Protein AF-A0A9P5K290-F1 (afdb_monomer)

pLDDT: mean 71.11, std 18.94, range [33.25, 93.31]

InterPro domains:
  IPR001163 Sm domain, eukaryotic/archaea-type [PF01423] (54-102)
  IPR001163 Sm domain, eukaryotic/archaea-type [SM00651] (42-103)
  IPR010920 LSM domain superfamily [SSF50182] (54-108)
  IPR034103 Sm-like protein Lsm8 [cd01727] (1-121)
  IPR044642 U6 snRNA-associated Sm-like protein Lsm1/8 [PTHR15588] (2-125)

Structure (mmCIF, N/CA/C/O backbone):
data_AF-A0A9P5K290-F1
#
_entry.id   AF-A0A9P5K290-F1
#
loop_
_atom_site.group_PDB
_atom_site.id
_atom_site.type_symbol
_atom_site.label_atom_id
_atom_site.label_alt_id
_atom_site.label_comp_id
_atom_site.label_asym_id
_atom_site.label_entity_id
_atom_site.label_seq_id
_atom_site.pdbx_PDB_ins_code
_atom_site.Cartn_x
_atom_site.Cartn_y
_atom_site.Cartn_z
_atom_site.occupancy
_atom_site.B_iso_or_equiv
_atom_site.auth_seq_id
_atom_site.auth_comp_id
_atom_site.auth_asym_id
_atom_site.auth_atom_id
_atom_site.pdbx_PDB_model_num
ATOM 1 N N . MET A 1 1 ? 21.007 4.257 -6.430 1.00 46.22 1 MET A N 1
ATOM 2 C CA . MET A 1 1 ? 19.641 4.568 -6.911 1.00 46.22 1 MET A CA 1
ATOM 3 C C . MET A 1 1 ? 19.060 3.373 -7.676 1.00 46.22 1 MET A C 1
ATOM 5 O O . MET A 1 1 ? 18.669 3.501 -8.825 1.00 46.22 1 MET A O 1
ATOM 9 N N . SER A 1 2 ? 19.034 2.195 -7.045 1.00 55.16 2 SER A N 1
ATOM 10 C CA . SER A 1 2 ? 18.649 0.907 -7.657 1.00 55.16 2 SER A CA 1
ATOM 11 C C . SER A 1 2 ? 17.680 0.100 -6.780 1.00 55.16 2 SER A C 1
ATOM 13 O O . SER A 1 2 ? 17.432 -1.068 -7.053 1.00 55.16 2 SER A O 1
ATOM 15 N N . SER A 1 3 ? 17.152 0.695 -5.705 1.00 72.50 3 SER A N 1
ATOM 16 C CA . SER A 1 3 ? 16.393 -0.031 -4.682 1.00 72.50 3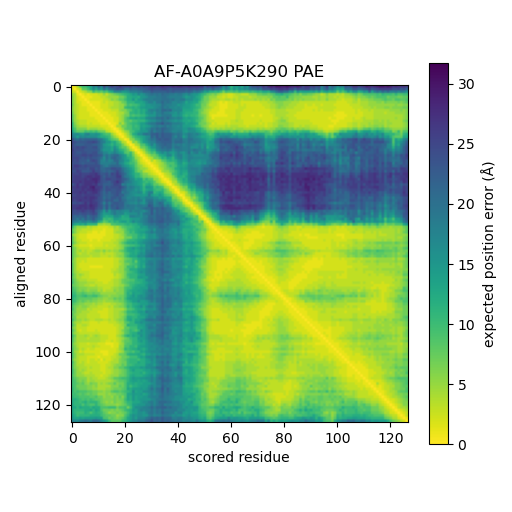 SER A CA 1
ATOM 17 C C . SER A 1 3 ? 14.969 -0.385 -5.108 1.00 72.50 3 SER A C 1
ATOM 19 O O . SER A 1 3 ? 14.489 -1.434 -4.701 1.00 72.50 3 SER A O 1
ATOM 21 N N . LEU A 1 4 ? 14.306 0.429 -5.942 1.00 7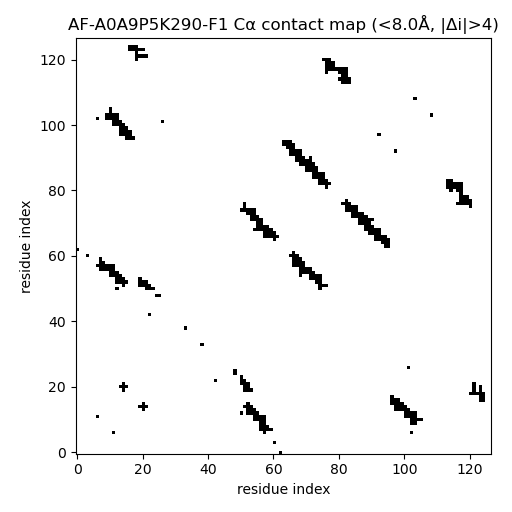7.38 4 LEU A N 1
ATOM 22 C CA . LEU A 1 4 ? 12.917 0.182 -6.363 1.00 77.38 4 LEU A CA 1
ATOM 23 C C . LEU A 1 4 ? 12.778 -0.766 -7.561 1.00 77.38 4 LEU A C 1
ATOM 25 O O . LEU A 1 4 ? 11.721 -1.360 -7.738 1.00 77.38 4 LEU A O 1
ATOM 29 N N . GLN A 1 5 ? 13.844 -0.981 -8.339 1.00 83.94 5 GLN A N 1
ATOM 30 C CA . GLN A 1 5 ? 13.814 -1.882 -9.497 1.00 83.94 5 GLN A CA 1
ATOM 31 C C . GLN A 1 5 ? 13.384 -3.308 -9.125 1.00 83.94 5 GLN A C 1
ATOM 33 O O . GLN A 1 5 ? 12.704 -3.963 -9.908 1.00 83.94 5 GLN A O 1
ATOM 38 N N . GLY A 1 6 ? 13.756 -3.780 -7.930 1.00 83.81 6 GLY A N 1
ATOM 39 C CA . GLY A 1 6 ? 13.378 -5.107 -7.439 1.00 83.81 6 GLY A CA 1
ATOM 40 C C . GLY A 1 6 ? 11.896 -5.255 -7.083 1.00 83.81 6 GLY A C 1
ATOM 41 O O . GLY A 1 6 ? 11.441 -6.380 -6.916 1.00 83.81 6 GLY A O 1
ATOM 42 N N . TYR A 1 7 ? 11.161 -4.145 -6.988 1.00 86.00 7 TYR A N 1
ATOM 43 C CA . TYR A 1 7 ? 9.740 -4.113 -6.645 1.00 86.00 7 TYR A CA 1
ATOM 44 C C . TYR A 1 7 ? 8.836 -3.924 -7.868 1.00 86.00 7 TYR A C 1
ATOM 46 O O . TYR A 1 7 ? 7.620 -3.969 -7.721 1.00 86.00 7 TYR A O 1
ATOM 54 N N . ILE A 1 8 ? 9.402 -3.707 -9.063 1.00 89.69 8 ILE A N 1
ATOM 55 C CA . ILE A 1 8 ? 8.623 -3.637 -10.307 1.00 89.69 8 ILE A CA 1
ATOM 56 C C . ILE A 1 8 ? 7.835 -4.938 -10.489 1.00 89.69 8 ILE A C 1
ATOM 58 O O . ILE A 1 8 ? 8.349 -6.020 -10.205 1.00 89.69 8 ILE A O 1
ATOM 62 N N . ASP A 1 9 ? 6.584 -4.806 -10.928 1.00 91.31 9 ASP A N 1
ATOM 63 C CA . ASP A 1 9 ? 5.602 -5.885 -11.082 1.00 91.31 9 ASP A CA 1
ATOM 64 C C . ASP A 1 9 ? 5.224 -6.605 -9.773 1.00 91.31 9 ASP A C 1
ATOM 66 O O . ASP A 1 9 ? 4.492 -7.594 -9.798 1.00 91.31 9 ASP A O 1
ATOM 70 N N . ARG A 1 10 ? 5.663 -6.099 -8.610 1.00 88.25 10 ARG A N 1
ATOM 71 C CA . ARG A 1 10 ? 5.247 -6.600 -7.294 1.00 88.25 10 ARG A CA 1
ATOM 72 C C . ARG A 1 10 ? 4.145 -5.741 -6.702 1.00 88.25 10 ARG A C 1
ATOM 74 O O . ARG A 1 10 ? 4.082 -4.530 -6.934 1.00 88.25 10 ARG A O 1
ATOM 81 N N . ARG A 1 11 ? 3.294 -6.366 -5.885 1.00 88.00 11 ARG A N 1
ATOM 82 C CA . ARG A 1 11 ? 2.298 -5.646 -5.098 1.00 88.00 11 ARG A CA 1
ATOM 83 C C . ARG A 1 11 ? 2.977 -4.942 -3.927 1.00 88.00 11 ARG A C 1
ATOM 85 O O . ARG A 1 11 ? 3.659 -5.561 -3.113 1.00 88.00 11 ARG A O 1
ATOM 92 N N . VAL A 1 12 ? 2.782 -3.632 -3.855 1.00 88.19 12 VAL A N 1
ATOM 93 C CA . VAL A 1 12 ? 3.371 -2.760 -2.843 1.00 88.19 12 VAL A CA 1
ATOM 94 C C . VAL A 1 12 ? 2.292 -1.975 -2.106 1.00 88.19 12 VAL A C 1
ATOM 96 O O . VAL A 1 12 ? 1.239 -1.658 -2.660 1.00 88.19 12 VAL A O 1
ATOM 99 N N . LEU A 1 13 ? 2.581 -1.652 -0.851 1.00 86.00 13 LEU A N 1
ATOM 100 C CA . LEU A 1 13 ? 1.872 -0.682 -0.032 1.00 86.00 13 LEU A CA 1
ATOM 101 C C . LEU A 1 13 ? 2.660 0.624 -0.016 1.00 86.00 13 LEU A C 1
ATOM 103 O O . LEU A 1 13 ? 3.869 0.621 0.233 1.00 86.00 13 LEU A O 1
ATOM 107 N N . LEU A 1 14 ? 1.959 1.732 -0.222 1.00 80.94 14 LEU A N 1
ATOM 108 C CA . LEU A 1 14 ? 2.485 3.081 -0.099 1.00 80.94 14 LEU A CA 1
ATOM 109 C C . LEU A 1 14 ? 1.870 3.777 1.107 1.00 80.94 14 LEU A C 1
ATOM 111 O O . LEU A 1 14 ? 0.660 3.732 1.328 1.00 80.94 14 LEU A O 1
ATOM 115 N N . VAL A 1 15 ? 2.732 4.484 1.826 1.00 78.44 15 VAL A N 1
ATOM 116 C CA . VAL A 1 15 ? 2.406 5.278 3.009 1.00 78.44 15 VAL A CA 1
ATOM 117 C C . VAL A 1 15 ? 2.691 6.744 2.664 1.00 78.44 15 VAL A C 1
ATOM 119 O O . VAL A 1 15 ? 3.845 7.083 2.390 1.00 78.44 15 VAL A O 1
ATOM 122 N N . LEU A 1 16 ? 1.656 7.598 2.624 1.00 77.62 16 LEU A N 1
ATOM 123 C CA . LEU A 1 16 ? 1.747 9.009 2.204 1.00 77.62 16 LEU A CA 1
ATOM 124 C C . LEU A 1 16 ? 1.685 10.050 3.345 1.00 77.62 16 LEU A C 1
ATOM 126 O O . LEU A 1 16 ? 1.047 9.843 4.370 1.00 77.62 16 LEU A O 1
ATOM 130 N N . GLN A 1 17 ? 2.310 11.217 3.157 1.00 72.44 17 GLN A N 1
ATOM 131 C CA . GLN A 1 17 ? 2.405 12.292 4.165 1.00 72.44 17 GLN A CA 1
ATOM 132 C C . GLN A 1 17 ? 1.077 12.935 4.594 1.00 72.44 17 GLN A C 1
ATOM 134 O O . GLN A 1 17 ? 0.965 13.415 5.723 1.00 72.44 17 GLN A O 1
ATOM 139 N N . ASP A 1 18 ? 0.069 12.947 3.727 1.00 66.62 18 ASP A N 1
ATOM 140 C CA . ASP A 1 18 ? -1.201 13.665 3.913 1.00 66.62 18 ASP A CA 1
ATOM 141 C C . ASP A 1 18 ? -2.204 12.974 4.855 1.00 66.62 18 ASP A C 1
ATOM 143 O O . ASP A 1 18 ? -3.346 13.415 4.971 1.00 66.62 18 ASP A O 1
ATOM 147 N N . GLY A 1 19 ? -1.781 11.929 5.570 1.00 54.72 19 GLY A N 1
ATOM 148 C CA . GLY A 1 19 ? -2.632 11.155 6.479 1.00 54.72 19 GLY A CA 1
ATOM 149 C C . GLY A 1 19 ? -3.176 9.868 5.857 1.00 54.72 19 GLY A C 1
ATOM 150 O O . GLY A 1 19 ? -3.828 9.090 6.546 1.00 54.72 19 GLY A O 1
ATOM 151 N N . ARG A 1 20 ? -2.852 9.574 4.590 1.00 58.97 20 ARG A N 1
ATOM 152 C CA . ARG A 1 20 ? -3.141 8.280 3.939 1.00 58.97 20 ARG A CA 1
ATOM 153 C C . ARG A 1 20 ? -2.089 7.205 4.279 1.00 58.97 20 ARG A C 1
ATOM 155 O O . ARG A 1 20 ? -1.584 6.513 3.397 1.00 58.97 20 ARG A O 1
ATOM 162 N N . ALA A 1 21 ? -1.699 7.093 5.550 1.00 41.34 21 ALA A N 1
ATOM 163 C CA . ALA A 1 21 ? -0.501 6.359 5.977 1.00 41.34 21 ALA A CA 1
ATOM 164 C C . ALA A 1 21 ? -0.560 5.832 7.412 1.00 41.34 21 ALA A C 1
ATOM 166 O O . ALA A 1 21 ? -0.595 6.680 8.284 1.00 41.34 21 ALA A O 1
ATOM 167 N N . ILE A 1 22 ? -0.395 4.527 7.712 1.00 38.28 22 ILE A N 1
ATOM 168 C CA . ILE A 1 22 ? 0.038 4.081 9.068 1.00 38.28 22 ILE A CA 1
ATOM 169 C C . ILE A 1 22 ? 1.091 2.963 9.089 1.00 38.28 22 ILE A C 1
ATOM 171 O O . ILE A 1 22 ? 1.165 2.129 8.194 1.00 38.28 22 ILE A O 1
ATOM 175 N N . VAL A 1 23 ? 1.858 2.998 10.196 1.00 37.34 23 VAL A N 1
ATOM 176 C CA . VAL A 1 23 ? 2.651 1.962 10.898 1.00 37.34 23 VAL A CA 1
ATOM 177 C C . VAL A 1 23 ? 3.080 0.754 10.072 1.00 37.34 23 VAL A C 1
ATOM 179 O O . VAL A 1 23 ? 2.339 -0.190 9.816 1.00 37.34 23 VAL A O 1
ATOM 182 N N . VAL A 1 24 ? 4.384 0.706 9.837 1.00 34.22 24 VAL A N 1
ATOM 183 C CA . VAL A 1 24 ? 5.087 -0.514 9.470 1.00 34.22 24 VAL A CA 1
ATOM 184 C C . VAL A 1 24 ? 5.309 -1.369 10.712 1.00 34.22 24 VAL A C 1
ATOM 186 O O . VAL A 1 24 ? 6.177 -1.074 11.529 1.00 34.22 24 VAL A O 1
ATOM 189 N N . ALA A 1 25 ? 4.567 -2.465 10.820 1.00 35.75 25 ALA A N 1
ATOM 190 C CA . ALA A 1 25 ? 4.862 -3.544 11.759 1.00 35.75 25 ALA A CA 1
ATOM 191 C C . ALA A 1 25 ? 4.931 -4.894 11.031 1.00 35.75 25 ALA A C 1
ATOM 193 O O . ALA A 1 25 ? 4.274 -5.841 11.426 1.00 35.75 25 ALA A O 1
ATOM 194 N N . TYR A 1 26 ? 5.708 -4.966 9.945 1.00 35.78 26 TYR A N 1
ATOM 195 C CA . TY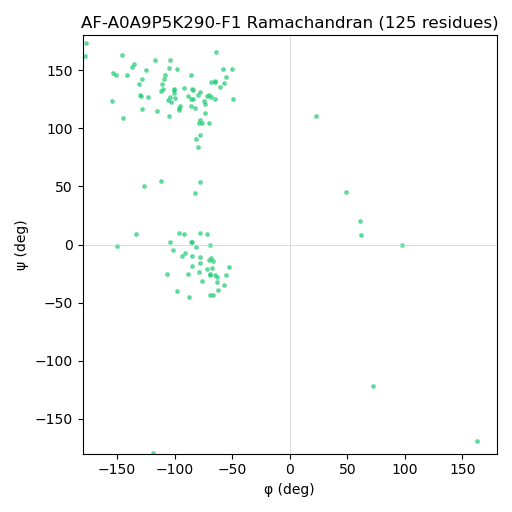R A 1 26 ? 6.195 -6.237 9.374 1.00 35.78 26 TYR A CA 1
ATOM 196 C C . TYR A 1 26 ? 7.564 -6.131 8.669 1.00 35.78 26 TYR A C 1
ATOM 198 O O . TYR A 1 26 ? 8.093 -7.149 8.237 1.00 35.78 26 TYR A O 1
ATOM 206 N N . LEU A 1 27 ? 8.198 -4.947 8.597 1.00 41.31 27 LEU A N 1
ATOM 207 C CA . LEU A 1 27 ? 9.595 -4.828 8.126 1.00 41.31 27 LEU A CA 1
ATOM 208 C C . LEU A 1 27 ? 10.636 -5.074 9.226 1.00 41.31 27 LEU A C 1
ATOM 210 O O . LEU A 1 27 ? 11.834 -4.977 8.967 1.00 41.31 27 LEU A O 1
ATOM 214 N N . PHE A 1 28 ? 10.206 -5.406 10.441 1.00 40.62 28 PHE A N 1
ATOM 215 C CA . PHE A 1 28 ? 11.118 -5.883 11.467 1.00 40.62 28 PHE A CA 1
ATOM 216 C C . PHE A 1 28 ? 11.108 -7.412 11.449 1.00 40.62 28 PHE A C 1
ATOM 218 O O . PHE A 1 28 ? 10.044 -8.006 11.643 1.00 40.62 28 PHE A O 1
ATOM 225 N N . PRO A 1 29 ? 12.259 -8.063 11.195 1.00 45.34 29 PRO A N 1
ATOM 226 C CA . PRO A 1 29 ? 12.398 -9.491 11.423 1.00 45.34 29 PRO A CA 1
ATOM 227 C C . PRO A 1 29 ? 11.915 -9.830 12.840 1.00 45.34 29 PRO A C 1
ATOM 229 O O . PRO A 1 29 ? 12.063 -8.992 13.735 1.00 45.34 29 PRO A O 1
ATOM 232 N N . PRO A 1 30 ? 11.407 -11.048 13.086 1.00 50.31 30 PRO A N 1
ATOM 233 C CA . PRO A 1 30 ? 11.082 -11.496 14.442 1.00 50.31 30 PRO A CA 1
ATOM 234 C C . PRO A 1 30 ? 12.261 -11.344 15.428 1.00 50.31 30 PRO A C 1
ATOM 236 O O . PRO A 1 30 ? 12.042 -11.261 16.632 1.00 50.31 30 PRO A O 1
ATOM 239 N N . ASP A 1 31 ? 13.490 -11.225 14.914 1.00 56.12 31 ASP A N 1
ATOM 240 C CA . ASP A 1 31 ? 14.733 -11.055 15.670 1.00 56.12 31 ASP A CA 1
ATOM 241 C C . ASP A 1 31 ? 15.144 -9.582 15.912 1.00 56.12 31 ASP A C 1
ATOM 243 O O . ASP A 1 31 ? 16.270 -9.315 16.341 1.00 56.12 31 ASP A O 1
ATOM 247 N N . PHE A 1 32 ? 14.294 -8.595 15.597 1.00 50.25 32 PHE A N 1
ATOM 248 C CA . PHE A 1 32 ? 14.666 -7.183 15.725 1.00 50.25 32 PHE A CA 1
ATOM 249 C C . PHE A 1 32 ? 14.832 -6.756 17.200 1.00 50.25 32 PHE A C 1
ATOM 251 O O . PHE A 1 32 ? 13.921 -6.954 18.007 1.00 50.25 32 PHE A O 1
ATOM 258 N N . PRO A 1 33 ? 15.973 -6.148 17.585 1.00 50.88 33 PRO A N 1
ATOM 259 C CA . PRO A 1 33 ? 16.268 -5.860 18.982 1.00 50.88 33 PRO A CA 1
ATOM 260 C C . PRO A 1 33 ? 15.398 -4.709 19.526 1.00 50.88 33 PRO A C 1
ATOM 262 O O . PRO A 1 33 ? 15.422 -3.605 18.975 1.00 50.88 33 PRO A O 1
ATOM 265 N N . PRO A 1 34 ? 14.699 -4.904 20.660 1.00 50.78 34 PRO A N 1
ATOM 266 C CA . PRO A 1 34 ? 13.771 -3.922 21.237 1.00 50.78 34 PRO A CA 1
ATOM 267 C C . PRO A 1 34 ? 14.442 -2.688 21.877 1.00 50.78 34 PRO A C 1
ATOM 269 O O . PRO A 1 34 ? 13.778 -1.907 22.549 1.00 50.78 34 PRO A O 1
ATOM 272 N N . SER A 1 35 ? 15.754 -2.495 21.710 1.00 51.59 35 SER A N 1
ATOM 273 C CA . SER A 1 35 ? 16.538 -1.469 22.415 1.00 51.59 35 SER A CA 1
ATOM 274 C C . SER A 1 35 ? 16.914 -0.238 21.577 1.00 51.59 35 SER A C 1
ATOM 276 O O . SER A 1 35 ? 17.609 0.643 22.084 1.00 51.59 35 SER A O 1
ATOM 278 N N . LEU A 1 36 ? 16.483 -0.136 20.313 1.00 45.19 36 LEU A N 1
ATOM 279 C CA . LEU A 1 36 ? 16.808 1.022 19.472 1.00 45.19 36 LEU A CA 1
ATOM 280 C C . LEU A 1 36 ? 15.904 2.237 19.789 1.00 45.19 36 LEU A C 1
ATOM 282 O O . LEU A 1 36 ? 14.682 2.119 19.748 1.00 45.19 36 LEU A O 1
ATOM 286 N N . PRO A 1 37 ? 16.477 3.433 20.035 1.00 38.22 37 PRO A N 1
ATOM 287 C CA . PRO A 1 37 ? 15.764 4.617 20.540 1.00 38.22 37 PRO A CA 1
ATOM 288 C C . PRO A 1 37 ? 14.777 5.280 19.560 1.00 38.22 37 PRO A C 1
ATOM 290 O O . PRO A 1 37 ? 14.115 6.244 19.931 1.00 38.22 37 PRO A O 1
ATOM 293 N N . TRP A 1 38 ? 14.635 4.767 18.335 1.00 42.28 38 TRP A N 1
ATOM 294 C CA . TRP A 1 38 ? 13.593 5.186 17.382 1.00 42.28 38 TRP A CA 1
ATOM 295 C C . TRP A 1 38 ? 12.260 4.434 17.580 1.00 42.28 38 TRP A C 1
ATOM 297 O O . TRP A 1 38 ? 11.305 4.641 16.836 1.00 42.28 38 TRP A O 1
ATOM 307 N N . PHE A 1 39 ? 12.195 3.554 18.584 1.00 41.00 39 PHE A N 1
ATOM 308 C CA . PHE A 1 39 ? 11.020 2.787 18.982 1.00 41.00 39 PHE A CA 1
ATOM 309 C C . PHE A 1 39 ? 10.059 3.673 19.789 1.00 41.00 39 PHE A C 1
ATOM 311 O O . PHE A 1 39 ? 10.216 3.835 20.997 1.00 41.00 39 PHE A O 1
ATOM 318 N N . ILE A 1 40 ? 9.075 4.288 19.127 1.00 45.12 40 ILE A N 1
ATOM 319 C CA . ILE A 1 40 ? 8.014 5.040 19.813 1.00 45.12 40 ILE A CA 1
ATOM 320 C C . ILE A 1 40 ? 7.054 4.025 20.471 1.00 45.12 40 ILE A C 1
ATOM 322 O O . ILE A 1 40 ? 6.354 3.312 19.752 1.00 45.12 40 ILE A O 1
ATOM 326 N N . PRO A 1 41 ? 6.963 3.944 21.814 1.00 34.12 41 PRO A N 1
ATOM 327 C CA . PRO A 1 41 ? 6.219 2.875 22.497 1.00 34.12 41 PRO A CA 1
ATOM 328 C C . PRO A 1 41 ? 4.698 2.920 22.284 1.00 34.12 41 PRO A C 1
ATOM 330 O O . PRO A 1 41 ? 4.020 1.907 22.436 1.00 34.12 41 PRO A O 1
ATOM 333 N N . SER A 1 42 ? 4.147 4.070 21.889 1.00 38.81 42 SER A N 1
ATOM 334 C CA . SER A 1 42 ? 2.709 4.239 21.635 1.00 38.81 42 SER A CA 1
ATOM 335 C C . SER A 1 42 ? 2.207 3.478 20.398 1.00 38.81 42 SER A C 1
ATOM 337 O O . SER A 1 42 ? 1.003 3.355 20.211 1.00 38.81 42 SER A O 1
ATOM 339 N N . PHE A 1 43 ? 3.113 2.956 19.562 1.00 40.16 43 PHE A N 1
ATOM 340 C CA . PHE A 1 43 ? 2.796 2.252 18.313 1.00 40.16 43 PHE A CA 1
ATOM 341 C C . PHE A 1 43 ? 2.489 0.752 18.495 1.00 40.16 43 PHE A C 1
ATOM 343 O O . PHE A 1 43 ? 2.025 0.111 17.555 1.00 40.16 43 PHE A O 1
ATOM 350 N N . LEU A 1 44 ? 2.725 0.172 19.682 1.00 34.81 44 LEU A N 1
ATOM 351 C CA . LEU A 1 44 ? 2.635 -1.282 19.892 1.00 34.81 44 LEU A CA 1
ATOM 352 C C . LEU A 1 44 ? 1.255 -1.801 20.332 1.00 34.81 44 LEU A C 1
ATOM 354 O O . LEU A 1 44 ? 1.069 -3.012 20.411 1.00 34.81 44 LEU A O 1
ATOM 358 N N . HIS A 1 45 ? 0.285 -0.932 20.632 1.00 33.25 45 HIS A N 1
ATOM 359 C CA . HIS A 1 45 ? -1.023 -1.383 21.137 1.00 33.25 45 HIS A CA 1
ATOM 360 C C . HIS A 1 45 ? -2.003 -1.865 20.050 1.00 33.25 45 HIS A C 1
ATOM 362 O O . HIS A 1 45 ? -3.070 -2.367 20.385 1.00 33.25 45 HIS A O 1
ATOM 368 N N . SER A 1 46 ? -1.632 -1.795 18.766 1.00 40.56 46 SER A N 1
ATOM 369 C CA . SER A 1 46 ? -2.401 -2.360 17.645 1.00 40.56 46 SER A CA 1
ATOM 370 C C . SER A 1 46 ? -1.651 -3.543 17.018 1.00 40.56 46 SER A C 1
ATOM 372 O O . SER A 1 46 ? -1.328 -3.554 15.832 1.00 40.56 46 SER A O 1
ATOM 374 N N . ALA A 1 47 ? -1.303 -4.527 17.846 1.00 35.09 47 ALA A N 1
ATOM 375 C CA . ALA A 1 47 ? -0.502 -5.698 17.489 1.00 35.09 47 ALA A CA 1
ATOM 376 C C . ALA A 1 47 ? -1.288 -6.782 16.723 1.00 35.09 47 ALA A C 1
ATOM 378 O O . ALA A 1 47 ? -1.273 -7.942 17.113 1.00 35.09 47 ALA A O 1
ATOM 379 N N . ASN A 1 48 ? -1.943 -6.408 15.623 1.00 39.19 48 ASN A N 1
ATOM 380 C CA . ASN A 1 48 ? -2.355 -7.302 14.537 1.00 39.19 48 ASN A CA 1
ATOM 381 C C . ASN A 1 48 ? -2.213 -6.484 13.249 1.00 39.19 48 ASN A C 1
ATOM 383 O O . ASN A 1 48 ? -2.934 -5.509 13.087 1.00 39.19 48 ASN A O 1
ATOM 387 N N . GLY A 1 49 ? -1.224 -6.794 12.406 1.00 47.03 49 GLY A N 1
ATOM 388 C CA . GLY A 1 49 ? -0.794 -5.950 11.285 1.00 47.03 49 GLY A CA 1
ATOM 389 C C . GLY A 1 49 ? -1.934 -5.466 10.385 1.00 47.03 49 GLY A C 1
ATOM 390 O O . GLY A 1 49 ? -2.690 -6.267 9.842 1.00 47.03 49 GLY A O 1
ATOM 391 N N . LEU A 1 50 ? -2.023 -4.146 10.210 1.00 43.38 50 LEU A N 1
ATOM 392 C CA . LEU A 1 50 ? -3.009 -3.487 9.360 1.00 43.38 50 LEU A CA 1
ATOM 393 C C . LEU A 1 50 ? -2.307 -2.531 8.406 1.00 43.38 50 LEU A C 1
ATOM 395 O O . LEU A 1 50 ? -1.661 -1.571 8.818 1.00 43.38 50 LEU A O 1
ATOM 399 N N . PHE A 1 51 ? -2.431 -2.828 7.117 1.00 51.44 51 PHE A N 1
ATOM 400 C CA . PHE A 1 51 ? -1.848 -2.058 6.027 1.00 51.44 51 PHE A CA 1
ATOM 401 C C . PHE A 1 51 ? -2.696 -0.820 5.713 1.00 51.44 51 PHE A C 1
ATOM 403 O O . PHE A 1 51 ? -3.514 -0.831 4.796 1.00 51.44 51 PHE A O 1
ATOM 410 N N . LEU A 1 52 ? -2.486 0.256 6.465 1.00 56.91 52 LEU A N 1
ATOM 411 C CA . LEU A 1 52 ? -3.100 1.556 6.202 1.00 56.91 52 LEU A CA 1
ATOM 412 C C . LEU A 1 52 ? -2.351 2.273 5.074 1.00 56.91 52 LEU A C 1
ATOM 414 O O . LEU A 1 52 ? -1.250 2.788 5.281 1.00 56.91 52 LEU A O 1
ATOM 418 N N . GLY A 1 53 ? -2.943 2.296 3.878 1.00 72.38 53 GLY A N 1
ATOM 419 C CA . GLY A 1 53 ? -2.380 3.017 2.741 1.00 72.38 53 GLY A CA 1
ATOM 420 C C . GLY A 1 53 ? -2.936 2.602 1.383 1.00 72.38 53 GLY A C 1
ATOM 421 O O . GLY A 1 53 ? -3.924 1.871 1.273 1.00 72.38 53 GLY A O 1
ATOM 422 N N . ILE A 1 54 ? -2.269 3.088 0.337 1.00 79.75 54 ILE A N 1
ATOM 423 C CA . ILE A 1 54 ? -2.591 2.768 -1.054 1.00 79.75 54 ILE A CA 1
ATOM 424 C C . ILE A 1 54 ? -1.828 1.514 -1.448 1.00 79.75 54 ILE A C 1
ATOM 426 O O . ILE A 1 54 ? -0.610 1.446 -1.300 1.00 79.75 54 ILE A O 1
ATOM 430 N N . GLN A 1 55 ? -2.541 0.531 -1.975 1.00 89.12 55 GLN A N 1
ATOM 431 C CA . GLN A 1 55 ? -1.959 -0.698 -2.491 1.00 89.12 55 GLN A CA 1
ATOM 432 C C . GLN A 1 55 ? -2.035 -0.707 -4.001 1.00 89.12 55 GLN A C 1
ATOM 434 O O . GLN A 1 55 ? -3.023 -0.244 -4.554 1.00 89.12 55 GLN A O 1
ATOM 439 N N . GLY A 1 56 ? -1.043 -1.284 -4.664 1.00 89.44 56 GLY A N 1
ATOM 440 C CA . GLY A 1 56 ? -1.068 -1.487 -6.109 1.00 89.44 56 GLY A CA 1
ATOM 441 C C . GLY A 1 56 ? 0.160 -2.244 -6.585 1.00 89.44 56 GLY A C 1
ATOM 442 O O . GLY A 1 56 ? 1.073 -2.517 -5.807 1.00 89.44 56 GLY A O 1
ATOM 443 N N . VAL A 1 57 ? 0.184 -2.601 -7.861 1.00 92.12 57 VAL A N 1
ATOM 444 C CA . VAL A 1 57 ? 1.354 -3.197 -8.508 1.00 92.12 57 VAL A CA 1
ATOM 445 C C . VAL A 1 57 ? 2.267 -2.075 -8.985 1.00 92.12 57 VAL A C 1
ATOM 447 O O . VAL A 1 57 ? 1.828 -1.185 -9.714 1.00 92.12 57 VAL A O 1
ATOM 450 N N . LEU A 1 58 ? 3.536 -2.089 -8.573 1.00 92.31 58 LEU A N 1
ATOM 451 C CA . LEU A 1 58 ? 4.488 -1.058 -8.981 1.00 92.31 58 LEU A CA 1
ATOM 452 C C . LEU A 1 58 ? 4.831 -1.217 -10.468 1.00 92.31 58 LEU A C 1
ATOM 454 O O . LEU A 1 58 ? 5.610 -2.085 -10.850 1.00 92.31 58 LEU A O 1
ATOM 458 N N . ALA A 1 59 ? 4.270 -0.346 -11.302 1.00 91.19 59 ALA A N 1
ATOM 459 C CA . ALA A 1 59 ? 4.457 -0.369 -12.750 1.00 91.19 59 ALA A CA 1
ATOM 460 C C . ALA A 1 59 ? 5.684 0.438 -13.201 1.00 91.19 59 ALA A C 1
ATOM 462 O O . ALA A 1 59 ? 6.245 0.193 -14.267 1.00 91.19 59 ALA A O 1
ATOM 463 N N . GLY A 1 60 ? 6.107 1.427 -12.411 1.00 90.12 60 GLY A N 1
ATOM 464 C CA . GLY A 1 60 ? 7.252 2.258 -12.760 1.00 90.12 60 GLY A CA 1
ATOM 465 C C . GLY A 1 60 ? 7.594 3.286 -11.696 1.00 90.12 60 GLY A C 1
ATOM 466 O O . GLY A 1 60 ? 6.776 3.610 -10.836 1.00 90.12 60 GLY A O 1
ATOM 467 N N . TYR A 1 61 ? 8.813 3.812 -11.774 1.00 93.25 61 TYR A N 1
ATOM 468 C CA . TYR A 1 61 ? 9.273 4.912 -10.937 1.00 93.25 61 TYR A CA 1
ATOM 469 C C . TYR A 1 61 ? 10.239 5.823 -11.702 1.00 93.25 61 TYR A C 1
ATOM 471 O O . TYR A 1 61 ? 10.785 5.431 -12.736 1.00 93.25 61 TYR A O 1
ATOM 479 N N . ASP A 1 62 ? 10.469 7.033 -11.193 1.00 91.44 62 ASP A N 1
ATOM 480 C CA . ASP A 1 62 ? 11.453 7.969 -11.743 1.00 91.44 62 ASP A CA 1
ATOM 481 C C . ASP A 1 62 ? 12.565 8.340 -10.742 1.00 91.44 62 ASP A C 1
ATOM 483 O O . ASP A 1 62 ? 12.608 7.880 -9.601 1.00 91.44 62 ASP A O 1
ATOM 487 N N . GLN A 1 63 ? 13.500 9.195 -11.168 1.00 87.25 63 GLN A N 1
ATOM 488 C CA . GLN A 1 63 ? 14.624 9.640 -10.330 1.00 87.25 63 GLN A CA 1
ATOM 489 C C . GLN A 1 63 ? 14.201 10.507 -9.131 1.00 87.25 63 GLN A C 1
ATOM 491 O O . GLN A 1 63 ? 15.008 10.723 -8.229 1.00 87.25 63 GLN A O 1
ATOM 496 N N . LYS A 1 64 ? 12.964 11.016 -9.117 1.00 86.56 64 LYS A N 1
ATOM 497 C CA . LYS A 1 64 ? 12.381 11.782 -8.009 1.00 86.56 64 LYS A CA 1
ATOM 498 C C . LYS A 1 64 ? 11.539 10.898 -7.083 1.00 86.56 64 LYS A C 1
ATOM 500 O O . LYS A 1 64 ? 10.838 11.433 -6.228 1.00 86.56 64 LYS A O 1
ATOM 505 N N . SER A 1 65 ? 11.605 9.575 -7.253 1.00 84.69 65 SER A N 1
ATOM 506 C CA . SER A 1 65 ? 10.789 8.597 -6.529 1.00 84.69 65 SER A CA 1
ATOM 507 C C . SER A 1 65 ? 9.286 8.765 -6.758 1.00 84.69 65 SER A C 1
ATOM 509 O O . SER A 1 65 ? 8.496 8.270 -5.961 1.00 84.69 65 SER A O 1
ATOM 511 N N . ASN A 1 66 ? 8.866 9.443 -7.832 1.00 89.31 66 ASN A N 1
ATOM 512 C CA . ASN A 1 66 ? 7.475 9.350 -8.260 1.00 89.31 66 ASN A CA 1
ATOM 513 C C . ASN A 1 66 ? 7.220 7.906 -8.686 1.00 89.31 66 ASN A C 1
ATOM 515 O O . ASN A 1 66 ? 8.085 7.304 -9.324 1.00 89.31 66 ASN A O 1
ATOM 519 N N . VAL A 1 67 ? 6.054 7.362 -8.352 1.00 90.75 67 VAL A N 1
ATOM 520 C CA . VAL A 1 67 ? 5.711 5.969 -8.654 1.00 90.75 67 VAL A CA 1
ATOM 521 C C . VAL A 1 67 ? 4.374 5.872 -9.362 1.00 90.75 67 VAL A C 1
ATOM 523 O O . VAL A 1 67 ? 3.431 6.605 -9.063 1.00 90.75 67 VAL A O 1
ATOM 526 N N . VAL A 1 68 ? 4.307 4.946 -10.307 1.00 92.50 68 VAL A N 1
ATOM 527 C CA . VAL A 1 68 ? 3.086 4.567 -11.007 1.00 92.50 68 VAL A CA 1
ATOM 528 C C . VAL A 1 68 ? 2.652 3.219 -10.464 1.00 92.50 68 VAL A C 1
ATOM 530 O O . VAL A 1 68 ? 3.418 2.255 -10.510 1.00 92.50 68 VAL A O 1
ATOM 533 N N . LEU A 1 69 ? 1.422 3.158 -9.971 1.00 92.69 69 LEU A N 1
ATOM 534 C CA . LEU A 1 69 ? 0.785 1.937 -9.513 1.00 92.69 69 LEU A CA 1
ATOM 535 C C . LEU A 1 69 ? -0.328 1.536 -10.475 1.00 92.69 69 LEU A C 1
ATOM 537 O O . LEU A 1 69 ? -1.142 2.370 -10.870 1.00 92.69 69 LEU A O 1
ATOM 541 N N . SER A 1 70 ? -0.379 0.264 -10.845 1.00 93.31 70 SER A N 1
ATOM 542 C CA . SER A 1 70 ? -1.512 -0.342 -11.542 1.00 93.31 70 SER A CA 1
ATOM 543 C C . SER A 1 70 ? -2.338 -1.192 -10.577 1.00 93.31 70 SER A C 1
ATOM 545 O O . SER A 1 70 ? -1.851 -1.595 -9.522 1.00 93.31 70 SER A O 1
ATOM 547 N N . ASP A 1 71 ? -3.604 -1.440 -10.927 1.00 93.19 71 ASP A N 1
ATOM 548 C CA . ASP A 1 71 ? -4.546 -2.198 -10.087 1.00 93.19 71 ASP A CA 1
ATOM 549 C C . ASP A 1 71 ? -4.566 -1.714 -8.624 1.00 93.19 71 ASP A C 1
ATOM 551 O O . ASP A 1 71 ? -4.455 -2.475 -7.654 1.00 93.19 71 ASP A O 1
ATOM 555 N N . SER A 1 72 ? -4.607 -0.387 -8.492 1.00 90.00 72 SER A N 1
ATOM 556 C CA . SER A 1 72 ? -4.448 0.283 -7.215 1.00 90.00 72 SER A CA 1
ATOM 557 C C . SER A 1 72 ? -5.770 0.375 -6.471 1.00 90.00 72 SER A C 1
ATOM 559 O O . SER A 1 72 ? -6.819 0.588 -7.085 1.00 90.00 72 SER A O 1
ATOM 561 N N . LYS A 1 73 ? -5.710 0.295 -5.146 1.00 88.88 73 LYS A N 1
ATOM 562 C CA . LYS A 1 73 ? -6.838 0.480 -4.236 1.00 88.88 73 LYS A CA 1
ATOM 563 C C . LYS A 1 73 ? -6.409 1.235 -2.986 1.00 88.88 73 LYS A C 1
ATOM 565 O O . LYS A 1 73 ? -5.287 1.076 -2.507 1.00 88.88 73 LYS A O 1
ATOM 570 N N . GLU A 1 74 ? -7.303 2.053 -2.463 1.00 85.75 74 GLU A N 1
ATOM 571 C CA . GLU A 1 74 ? -7.148 2.743 -1.188 1.00 85.75 74 GLU A CA 1
ATOM 572 C C . GLU A 1 74 ? -7.946 1.998 -0.121 1.00 85.75 74 GLU A C 1
ATOM 574 O O . GLU A 1 74 ? -9.110 1.672 -0.342 1.00 85.75 74 GLU A O 1
ATOM 579 N N . ARG A 1 75 ? -7.321 1.709 1.023 1.00 83.62 75 ARG A N 1
ATOM 580 C CA . ARG A 1 75 ? -8.012 1.121 2.174 1.00 83.62 75 ARG A CA 1
ATOM 581 C C . ARG A 1 75 ? -8.420 2.213 3.154 1.00 83.62 75 ARG A C 1
ATOM 583 O O . ARG A 1 75 ? -7.553 2.879 3.720 1.00 83.62 75 ARG A O 1
ATOM 590 N N . ILE A 1 76 ? -9.722 2.375 3.365 1.00 79.00 76 ILE A N 1
ATOM 591 C CA . ILE A 1 76 ? -10.300 3.330 4.312 1.00 79.00 76 ILE A CA 1
ATOM 592 C C . ILE A 1 76 ? -10.678 2.576 5.582 1.00 79.00 76 ILE A C 1
ATOM 594 O O . ILE A 1 76 ? -11.395 1.580 5.541 1.00 79.00 76 ILE A O 1
ATOM 598 N N . TYR A 1 77 ? -10.177 3.057 6.714 1.00 78.12 77 TYR A N 1
ATOM 599 C CA . TYR A 1 77 ? -10.383 2.441 8.018 1.00 78.12 77 TYR A CA 1
ATOM 600 C C . TYR A 1 77 ? -11.320 3.302 8.857 1.00 78.12 77 TYR A C 1
ATOM 602 O O . TYR A 1 77 ? -11.258 4.532 8.809 1.00 78.12 77 TYR A O 1
ATOM 610 N N . SER A 1 78 ? -12.175 2.638 9.627 1.00 73.00 78 SER A N 1
ATOM 611 C CA . SER A 1 78 ? -13.130 3.262 10.533 1.00 73.00 78 SER A CA 1
ATOM 612 C C . SER A 1 78 ? -13.120 2.544 11.881 1.00 73.00 78 SER A C 1
ATOM 614 O O . SER A 1 78 ? -12.761 1.367 11.986 1.00 73.00 78 SER A O 1
ATOM 616 N N . ILE A 1 79 ? -13.518 3.265 12.927 1.00 75.62 79 ILE A N 1
ATOM 617 C CA . ILE A 1 79 ? -13.766 2.696 14.256 1.00 75.62 79 ILE A CA 1
ATOM 618 C C . ILE A 1 79 ? -15.124 1.987 14.328 1.00 75.62 79 ILE A C 1
ATOM 620 O O . ILE A 1 79 ? -15.295 1.073 15.131 1.00 75.62 79 ILE A O 1
ATOM 624 N N . ASP A 1 80 ? -16.061 2.368 13.458 1.00 79.69 80 ASP A N 1
ATOM 625 C CA . ASP A 1 80 ? -17.437 1.869 13.460 1.00 79.69 80 ASP A CA 1
ATOM 626 C C . ASP A 1 80 ? -17.625 0.746 12.425 1.00 79.69 80 ASP A C 1
ATOM 628 O O . ASP A 1 80 ? -18.252 -0.285 12.693 1.00 79.69 80 ASP A O 1
ATOM 632 N N . GLU A 1 81 ? -17.005 0.895 11.253 1.00 80.62 81 GLU A N 1
ATOM 633 C CA . GLU A 1 81 ? -17.206 0.030 10.086 1.00 80.62 81 GLU A CA 1
ATOM 634 C C . GLU A 1 81 ? -15.935 -0.723 9.674 1.00 80.62 81 GLU A C 1
ATOM 636 O O . GLU A 1 81 ? -14.821 -0.358 10.046 1.00 80.62 81 GLU A O 1
ATOM 641 N N . GLY A 1 82 ? -16.118 -1.824 8.938 1.00 79.12 82 GLY A N 1
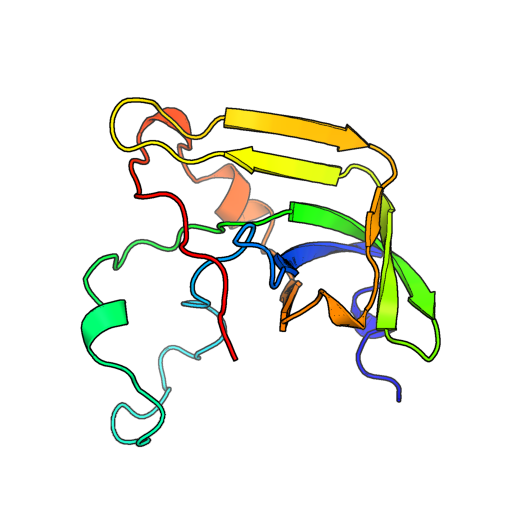ATOM 642 C CA . GLY A 1 82 ? -15.012 -2.601 8.376 1.00 79.12 82 GLY A CA 1
ATOM 643 C C . GLY A 1 82 ? -14.214 -1.808 7.354 1.00 79.12 82 GLY A C 1
ATOM 644 O O . GLY A 1 82 ? -14.658 -0.766 6.879 1.00 79.12 82 GLY A O 1
ATOM 645 N N . VAL A 1 83 ? -13.031 -2.314 7.015 1.00 82.06 83 VAL A N 1
ATOM 646 C CA . VAL A 1 83 ? -12.168 -1.644 6.041 1.00 82.06 83 VAL A CA 1
ATOM 647 C C . VAL A 1 83 ? -12.849 -1.641 4.679 1.00 82.06 83 VAL A C 1
ATOM 649 O O . VAL A 1 83 ? -13.206 -2.694 4.149 1.00 82.06 83 VAL A O 1
ATOM 652 N N . GLU A 1 84 ? -12.991 -0.452 4.110 1.00 84.38 84 GLU A N 1
ATOM 653 C CA . GLU A 1 84 ? -13.491 -0.251 2.757 1.00 84.38 84 GLU A CA 1
ATOM 654 C C . GLU A 1 84 ? -12.312 -0.208 1.779 1.00 84.38 84 GLU A C 1
ATOM 656 O O . GLU A 1 84 ? -11.307 0.459 2.029 1.00 84.38 84 GLU A O 1
ATOM 661 N N . GLU A 1 85 ? -12.425 -0.915 0.653 1.00 87.00 85 GLU A N 1
ATOM 662 C CA . GLU A 1 85 ? -11.441 -0.857 -0.429 1.00 87.00 85 GLU A CA 1
ATOM 663 C C . GLU A 1 85 ? -11.997 -0.037 -1.599 1.00 87.00 85 GLU A C 1
ATOM 665 O O . GLU A 1 85 ? -12.904 -0.476 -2.308 1.00 87.00 85 GLU A O 1
ATOM 670 N N . VAL A 1 86 ? -11.425 1.144 -1.833 1.00 88.50 86 VAL A N 1
ATOM 671 C CA . VAL A 1 86 ? -11.806 2.031 -2.935 1.00 88.50 86 VAL A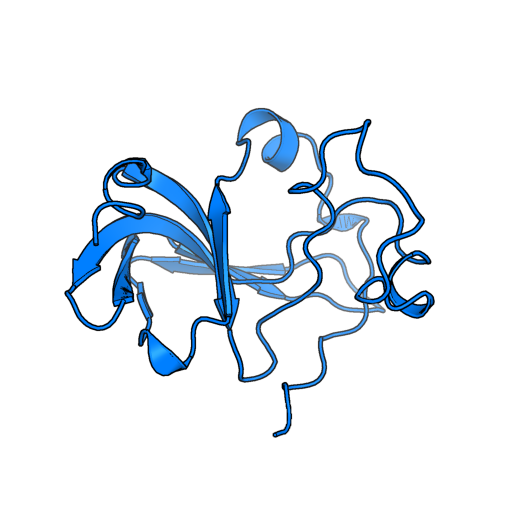 CA 1
ATOM 672 C C . VAL A 1 86 ? -10.869 1.800 -4.123 1.00 88.50 86 VAL A C 1
ATOM 674 O O . VAL A 1 86 ? -9.671 2.076 -4.016 1.00 88.50 86 VAL A O 1
ATOM 677 N N . PRO A 1 87 ? -11.361 1.307 -5.275 1.00 90.31 87 PRO A N 1
ATOM 678 C CA . PRO A 1 87 ? -10.522 1.085 -6.444 1.00 90.31 87 PRO A CA 1
ATOM 679 C C . PRO A 1 87 ? -10.078 2.418 -7.058 1.00 90.31 87 PRO A C 1
ATOM 681 O O . PRO A 1 87 ? -10.894 3.282 -7.372 1.00 90.31 87 PRO A O 1
ATOM 684 N N . LEU A 1 88 ? -8.772 2.557 -7.277 1.00 87.75 88 LEU A N 1
ATOM 685 C CA . LEU A 1 88 ? -8.149 3.708 -7.938 1.00 87.75 88 LEU A CA 1
ATOM 686 C C . LEU A 1 88 ? -7.675 3.368 -9.361 1.00 87.75 88 LEU A C 1
ATOM 688 O O . LEU A 1 88 ? -7.572 4.253 -10.208 1.00 87.75 88 LEU A O 1
ATOM 692 N N . GLY A 1 89 ? -7.382 2.093 -9.643 1.00 89.19 89 GLY A N 1
ATOM 693 C CA . GLY A 1 89 ? -6.890 1.647 -10.947 1.00 89.19 89 GLY A CA 1
ATOM 694 C C . GLY A 1 89 ? -5.442 2.080 -11.198 1.00 89.19 89 GLY A C 1
ATOM 695 O O . GLY A 1 89 ? -4.541 1.699 -10.450 1.00 89.19 89 GLY A O 1
ATOM 696 N N . LEU A 1 90 ? -5.197 2.838 -12.270 1.00 90.12 90 LEU A N 1
ATOM 697 C CA . LEU A 1 90 ? -3.877 3.410 -12.542 1.00 90.12 90 LEU A CA 1
ATOM 698 C C . LEU A 1 90 ? -3.699 4.694 -11.724 1.00 90.12 90 LEU A C 1
ATOM 700 O O . LEU A 1 90 ? -4.425 5.665 -11.934 1.00 90.12 90 LEU A O 1
ATOM 704 N N . TYR A 1 91 ? -2.720 4.712 -10.824 1.00 90.38 91 TYR A N 1
ATOM 705 C CA . TYR A 1 91 ? -2.529 5.796 -9.867 1.00 90.38 91 TYR A CA 1
ATOM 706 C C . TYR A 1 91 ? -1.082 6.300 -9.867 1.00 90.38 91 TYR A C 1
ATOM 708 O O . TYR A 1 91 ? -0.138 5.520 -9.757 1.00 90.38 91 TYR A O 1
ATOM 716 N N . LEU A 1 92 ? -0.903 7.617 -10.007 1.00 88.94 92 LEU A N 1
ATOM 717 C CA . LEU A 1 92 ? 0.403 8.277 -9.978 1.00 88.94 92 LEU A CA 1
ATOM 718 C C . LEU A 1 92 ? 0.600 8.953 -8.624 1.00 88.94 92 LEU A C 1
ATOM 720 O O . LEU A 1 92 ? -0.166 9.843 -8.256 1.00 88.94 92 LEU A O 1
ATOM 724 N N . VAL A 1 93 ? 1.667 8.580 -7.925 1.00 88.06 93 VAL A N 1
ATOM 725 C CA . VAL A 1 93 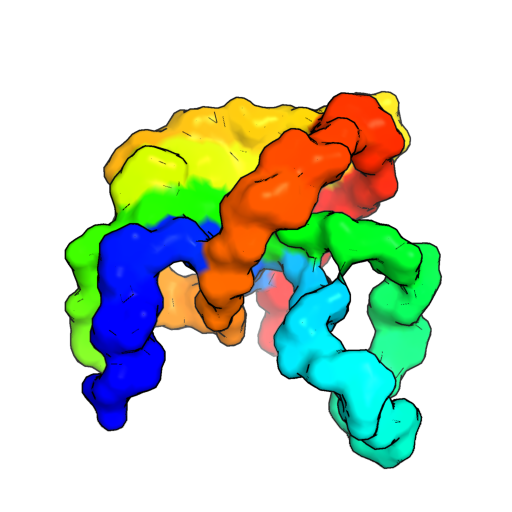? 2.024 9.153 -6.628 1.00 88.06 93 VAL A CA 1
ATOM 726 C C . VAL A 1 93 ? 3.301 9.965 -6.753 1.00 88.06 93 VAL A C 1
ATOM 728 O O . VAL A 1 93 ? 4.302 9.512 -7.312 1.00 88.06 93 VAL A O 1
ATOM 731 N N . LYS A 1 94 ? 3.262 11.182 -6.210 1.00 88.00 94 LYS A N 1
ATOM 732 C CA . LYS A 1 94 ? 4.408 12.085 -6.182 1.00 88.00 94 LYS A CA 1
ATOM 733 C C . LYS A 1 94 ? 5.383 11.663 -5.080 1.00 88.00 94 LYS A C 1
ATOM 735 O O . LYS A 1 94 ? 4.968 11.435 -3.950 1.00 88.00 94 LYS A O 1
ATOM 740 N N . GLY A 1 95 ? 6.668 11.562 -5.404 1.00 85.56 95 GLY A N 1
ATOM 741 C CA . GLY A 1 95 ? 7.682 10.964 -4.533 1.00 85.56 95 GLY A CA 1
ATOM 742 C C . GLY A 1 95 ? 7.948 11.717 -3.232 1.00 85.56 95 GLY A C 1
ATOM 743 O O . GLY A 1 95 ? 8.323 11.098 -2.245 1.00 85.56 95 GLY A O 1
ATOM 744 N N . ASP A 1 96 ? 7.711 13.030 -3.195 1.00 85.62 96 ASP A N 1
ATOM 745 C CA . ASP A 1 96 ? 7.816 13.834 -1.971 1.00 85.62 96 ASP A CA 1
ATOM 746 C C . ASP A 1 96 ? 6.720 13.511 -0.951 1.00 85.62 96 ASP A C 1
ATOM 748 O O . ASP A 1 96 ? 6.948 13.646 0.247 1.00 85.62 96 ASP A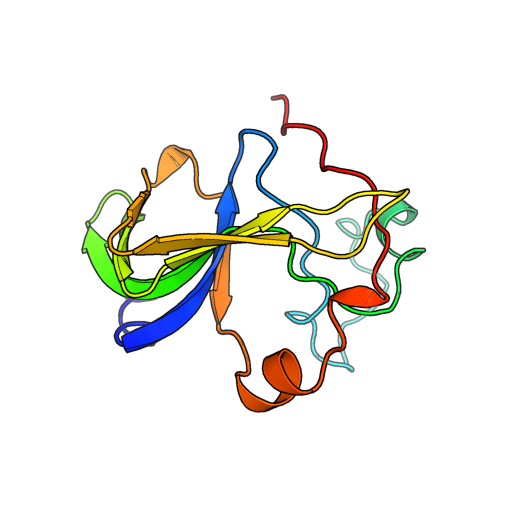 O 1
ATOM 752 N N . MET A 1 97 ? 5.569 13.023 -1.418 1.00 80.62 97 MET A N 1
ATOM 753 C CA . MET A 1 97 ? 4.482 12.567 -0.559 1.00 80.62 97 MET A CA 1
ATOM 754 C C . MET A 1 97 ? 4.746 11.178 0.025 1.00 80.62 97 MET A C 1
ATOM 756 O O . MET A 1 97 ? 4.058 10.796 0.964 1.00 80.62 97 MET A O 1
ATOM 760 N N . ILE A 1 98 ? 5.697 10.407 -0.512 1.00 82.56 98 ILE A N 1
ATOM 761 C CA . ILE A 1 98 ? 5.926 9.015 -0.114 1.00 82.56 98 ILE A CA 1
ATOM 762 C C . ILE A 1 98 ? 6.848 8.965 1.103 1.00 82.56 98 ILE A C 1
ATOM 764 O O . ILE A 1 98 ? 8.008 9.366 1.047 1.00 82.56 98 ILE A O 1
ATOM 768 N N . ILE A 1 99 ? 6.341 8.401 2.196 1.00 79.00 99 ILE A N 1
ATOM 769 C CA . ILE A 1 99 ? 7.113 8.132 3.413 1.00 79.00 99 ILE A CA 1
ATOM 770 C C . ILE A 1 99 ? 7.786 6.766 3.304 1.00 79.00 99 ILE A C 1
ATOM 772 O O . ILE A 1 99 ? 8.956 6.609 3.651 1.00 79.00 99 ILE A O 1
ATOM 776 N N . LEU A 1 100 ? 7.030 5.763 2.848 1.00 79.94 100 LEU A N 1
ATOM 777 C CA . LEU A 1 100 ? 7.478 4.379 2.795 1.00 79.94 100 LEU A CA 1
ATOM 778 C C . LEU A 1 100 ? 6.799 3.608 1.662 1.00 79.94 100 LEU A C 1
ATOM 780 O O . LEU A 1 100 ? 5.627 3.828 1.354 1.00 79.94 100 LEU A O 1
ATOM 784 N N . ILE A 1 101 ? 7.561 2.678 1.085 1.00 82.75 101 ILE A N 1
ATOM 785 C CA . ILE A 1 101 ? 7.098 1.656 0.149 1.00 82.75 101 ILE A CA 1
ATOM 786 C C . ILE A 1 101 ? 7.493 0.302 0.736 1.00 82.75 101 ILE A C 1
ATOM 788 O O . ILE A 1 101 ? 8.660 0.100 1.078 1.00 82.75 101 ILE A O 1
ATOM 792 N N . GLY A 1 102 ? 6.532 -0.609 0.865 1.00 83.38 102 GLY A N 1
ATOM 793 C CA . GLY A 1 102 ? 6.765 -1.976 1.333 1.00 83.38 102 GLY A CA 1
ATOM 794 C C . GLY A 1 102 ? 6.108 -2.991 0.409 1.00 83.38 102 GLY A C 1
ATOM 795 O O . GLY A 1 102 ? 4.989 -2.773 -0.040 1.00 83.38 102 GLY A O 1
ATOM 796 N N . GLU A 1 103 ? 6.791 -4.093 0.116 1.00 83.81 103 GLU A N 1
ATOM 797 C CA . GLU A 1 103 ? 6.188 -5.227 -0.593 1.00 83.81 103 GLU A CA 1
ATOM 798 C C . GLU A 1 103 ? 5.152 -5.923 0.291 1.00 83.81 103 GLU A C 1
ATOM 800 O O . GLU A 1 103 ? 5.357 -6.077 1.498 1.00 83.81 103 GLU A O 1
ATOM 805 N N . ILE A 1 104 ? 4.041 -6.330 -0.317 1.00 80.94 104 ILE A N 1
ATOM 806 C CA . ILE A 1 104 ? 2.966 -7.056 0.353 1.00 80.94 104 ILE A CA 1
ATOM 807 C C . ILE A 1 104 ? 3.093 -8.542 0.023 1.00 80.94 104 ILE A C 1
ATOM 809 O O . ILE A 1 104 ? 3.203 -8.921 -1.141 1.00 80.94 104 ILE A O 1
ATOM 813 N N . ASP A 1 105 ? 3.006 -9.383 1.050 1.00 82.31 105 ASP A N 1
ATOM 814 C CA . ASP A 1 105 ? 2.749 -10.812 0.882 1.00 82.31 105 ASP A CA 1
ATOM 815 C C . ASP A 1 105 ? 1.261 -11.010 0.556 1.00 82.31 105 ASP A C 1
ATOM 817 O O . ASP A 1 105 ? 0.392 -10.868 1.421 1.00 82.31 105 ASP A O 1
ATOM 821 N N . GLU A 1 106 ? 0.962 -11.292 -0.712 1.00 80.25 106 GLU A N 1
ATOM 822 C CA . GLU A 1 106 ? -0.414 -11.417 -1.197 1.00 80.25 106 GLU A CA 1
ATOM 823 C C . GLU A 1 106 ? -1.192 -12.568 -0.554 1.00 80.25 106 GLU A C 1
ATOM 825 O O . GLU A 1 106 ? -2.409 -12.462 -0.401 1.00 80.25 106 GLU A O 1
ATOM 830 N N . GLU A 1 107 ? -0.532 -13.670 -0.191 1.00 80.38 107 GLU A N 1
ATOM 831 C CA . GLU A 1 107 ? -1.214 -14.816 0.419 1.00 80.38 107 GLU A CA 1
ATOM 832 C C . GLU A 1 107 ? -1.701 -14.453 1.817 1.00 80.38 107 GLU A C 1
ATOM 834 O O . GLU A 1 107 ? -2.846 -14.732 2.181 1.00 80.38 107 GLU A O 1
ATOM 839 N N . ARG A 1 108 ? -0.847 -13.764 2.581 1.00 76.81 108 ARG A N 1
ATOM 840 C CA . ARG A 1 108 ? -1.203 -13.264 3.910 1.00 76.81 108 ARG A CA 1
ATOM 841 C C . ARG A 1 108 ? -2.262 -12.180 3.837 1.00 76.81 108 ARG A C 1
ATOM 843 O O . ARG A 1 108 ? -3.203 -12.227 4.618 1.00 76.81 108 ARG A O 1
ATOM 850 N N . ASP A 1 109 ? -2.139 -11.239 2.904 1.00 80.25 109 ASP A N 1
ATOM 851 C CA . ASP A 1 109 ? -3.102 -10.144 2.763 1.00 80.25 109 ASP A CA 1
ATOM 852 C C . ASP A 1 109 ? -4.512 -10.654 2.427 1.00 80.25 109 ASP A C 1
ATOM 854 O O . ASP A 1 109 ? -5.489 -10.192 3.011 1.00 80.25 109 ASP A O 1
ATOM 858 N N . ARG A 1 110 ? -4.628 -11.679 1.570 1.00 80.88 110 ARG A N 1
ATOM 859 C CA . ARG A 1 110 ? -5.920 -12.311 1.238 1.00 80.88 110 ARG A CA 1
ATOM 860 C C . ARG A 1 110 ? -6.530 -13.112 2.386 1.00 80.88 110 ARG A C 1
ATOM 862 O O . ARG A 1 110 ? -7.740 -13.321 2.393 1.00 80.88 110 ARG A O 1
ATOM 869 N N . ALA A 1 111 ? -5.715 -13.598 3.320 1.00 81.19 111 ALA A N 1
ATOM 870 C CA . ALA A 1 111 ? -6.188 -14.355 4.476 1.00 81.19 111 ALA A CA 1
ATOM 871 C C . ALA A 1 111 ? -6.778 -13.459 5.582 1.00 81.19 111 ALA A C 1
ATOM 873 O O . ALA A 1 111 ? -7.382 -13.972 6.525 1.00 81.19 111 ALA A O 1
ATOM 874 N N . ILE A 1 112 ? -6.599 -12.138 5.488 1.00 80.06 112 ILE A N 1
ATOM 875 C CA . ILE A 1 112 ? -7.090 -11.175 6.473 1.00 80.06 112 ILE A CA 1
ATOM 876 C C . ILE A 1 112 ? -8.552 -10.822 6.179 1.00 80.06 112 ILE A C 1
ATOM 878 O O . ILE A 1 112 ? -8.888 -10.341 5.098 1.00 80.06 112 ILE A O 1
ATOM 882 N N . ASP A 1 113 ? -9.422 -10.984 7.178 1.00 78.44 113 ASP A N 1
ATOM 883 C CA . ASP A 1 113 ? -10.809 -10.523 7.099 1.00 78.44 113 ASP A CA 1
ATOM 884 C C . ASP A 1 113 ? -10.916 -9.022 7.413 1.00 78.44 113 ASP A C 1
ATOM 886 O O . ASP A 1 113 ? -11.110 -8.598 8.558 1.00 78.44 113 ASP A O 1
ATOM 890 N N . LEU A 1 114 ? -10.812 -8.217 6.356 1.00 79.25 114 LEU A N 1
ATOM 891 C CA . LEU A 1 114 ? -10.927 -6.755 6.371 1.00 79.25 114 LEU A CA 1
ATOM 892 C C . LEU A 1 114 ? -12.233 -6.234 6.993 1.00 79.25 114 LEU A C 1
ATOM 894 O O . LEU A 1 114 ? -12.248 -5.141 7.563 1.00 79.25 114 LEU A O 1
ATOM 898 N N . SER A 1 115 ? -13.316 -7.014 6.961 1.00 79.00 115 SER A N 1
ATOM 899 C CA . SER A 1 115 ? -14.616 -6.591 7.495 1.00 79.00 115 SER A CA 1
ATOM 900 C C . SER A 1 115 ? -14.648 -6.525 9.026 1.00 79.00 115 SER A C 1
ATOM 902 O O . SER A 1 115 ? -15.470 -5.809 9.605 1.00 79.00 115 SER A O 1
ATOM 904 N N . THR A 1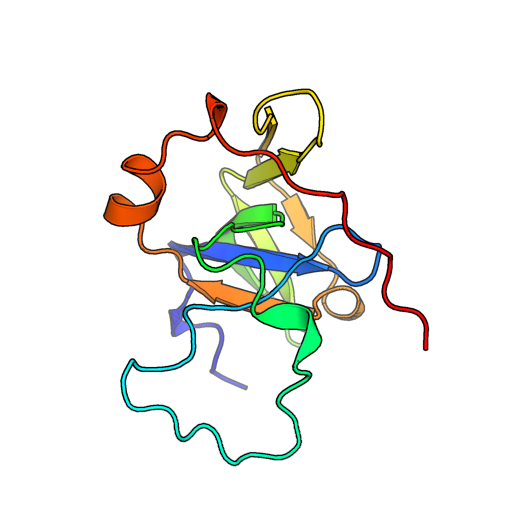 116 ? -13.728 -7.231 9.690 1.00 76.25 116 THR A N 1
ATOM 905 C CA . THR A 1 116 ? -13.635 -7.331 11.159 1.00 76.25 116 THR A CA 1
ATOM 906 C C . THR A 1 116 ? -12.696 -6.303 11.775 1.00 76.25 116 THR A C 1
ATOM 908 O O . THR A 1 116 ? -12.658 -6.123 12.991 1.00 76.25 116 THR A O 1
ATOM 911 N N . ILE A 1 117 ? -11.945 -5.607 10.932 1.00 76.12 117 ILE A N 1
ATOM 912 C CA . ILE A 1 117 ? -10.900 -4.693 11.354 1.00 76.12 117 ILE A CA 1
ATOM 913 C C . ILE A 1 117 ? -11.505 -3.331 11.674 1.00 76.12 117 ILE A C 1
ATOM 915 O O . ILE A 1 117 ? -12.291 -2.801 10.891 1.00 76.12 117 ILE A O 1
ATOM 919 N N . ARG A 1 118 ? -11.121 -2.770 12.823 1.00 74.88 118 ARG A N 1
ATOM 920 C CA . ARG A 1 118 ? -11.477 -1.418 1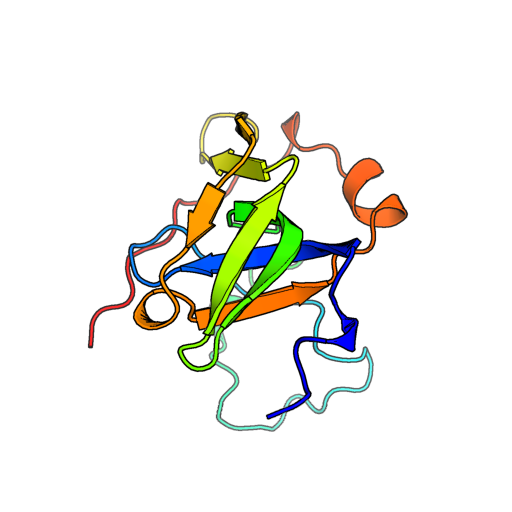3.262 1.00 74.88 118 ARG A CA 1
ATOM 921 C C . ARG A 1 118 ? -10.213 -0.685 13.673 1.00 74.88 118 ARG A C 1
ATOM 923 O O . ARG A 1 118 ? -9.433 -1.216 14.463 1.00 74.88 118 ARG A O 1
ATOM 930 N N . ALA A 1 119 ? -10.001 0.498 13.118 1.00 70.62 119 ALA A N 1
ATOM 931 C CA . ALA A 1 119 ? -8.840 1.319 13.426 1.00 70.62 119 ALA A CA 1
ATOM 932 C C . ALA A 1 119 ? -9.153 2.796 13.194 1.00 70.62 119 ALA A C 1
ATOM 934 O O . ALA A 1 119 ? -9.918 3.144 12.292 1.00 70.62 119 ALA A O 1
ATOM 935 N N . ASP A 1 120 ? -8.527 3.652 13.996 1.00 66.94 120 ASP A N 1
ATOM 936 C CA . ASP A 1 120 ? -8.583 5.092 13.795 1.00 66.94 120 ASP A CA 1
ATOM 937 C C . ASP A 1 120 ? -7.910 5.497 12.471 1.00 66.94 120 ASP A C 1
ATOM 939 O O . ASP A 1 120 ? -6.840 4.972 12.130 1.00 66.94 120 ASP A O 1
ATOM 943 N N . PRO A 1 121 ? -8.488 6.469 11.738 1.00 64.31 121 PRO A N 1
ATOM 944 C CA . PRO A 1 121 ? -7.806 7.122 10.633 1.00 64.31 121 PRO A CA 1
ATOM 945 C C . PRO A 1 121 ? -6.507 7.767 11.100 1.00 64.31 121 PRO A C 1
ATOM 947 O O . PRO A 1 121 ? -6.380 8.237 12.234 1.00 64.31 121 PRO A O 1
ATOM 950 N N . VAL A 1 122 ? -5.539 7.857 10.198 1.00 65.69 122 VAL A N 1
ATOM 951 C CA . VAL A 1 122 ? -4.224 8.363 10.579 1.00 65.69 122 VAL A CA 1
ATOM 952 C C . VAL A 1 122 ? -4.186 9.873 10.524 1.00 65.69 122 VAL A C 1
ATOM 954 O O . VAL A 1 122 ? -4.579 10.495 9.539 1.00 65.69 122 VAL A O 1
ATOM 957 N N . ALA A 1 123 ? -3.630 10.468 11.575 1.00 61.56 123 ALA A N 1
ATOM 958 C CA . ALA A 1 123 ? -3.252 11.866 11.555 1.00 61.56 123 ALA A CA 1
ATOM 959 C C . ALA A 1 123 ? -2.196 12.152 10.458 1.00 61.56 123 ALA A C 1
ATOM 961 O O . ALA A 1 123 ? -1.195 11.439 10.360 1.00 61.56 123 ALA A O 1
ATOM 962 N N . PRO A 1 124 ? -2.356 13.237 9.682 1.00 63.22 124 PRO A N 1
ATOM 963 C CA . PRO A 1 124 ? -1.321 13.707 8.767 1.00 63.22 124 PRO A CA 1
ATOM 964 C C . PRO A 1 124 ? 0.003 13.961 9.489 1.00 63.22 124 PRO A C 1
ATOM 966 O O . PRO A 1 124 ? 0.011 14.473 10.615 1.00 63.22 124 PRO A O 1
ATOM 969 N N . ILE A 1 125 ? 1.124 13.673 8.824 1.00 60.12 125 ILE A N 1
ATOM 970 C CA . ILE A 1 125 ? 2.441 14.003 9.374 1.00 60.12 125 ILE A CA 1
ATOM 971 C C . ILE A 1 125 ? 2.640 15.515 9.266 1.00 60.12 125 ILE A C 1
ATOM 973 O O . ILE A 1 125 ? 2.591 16.088 8.179 1.00 60.12 125 ILE A O 1
ATOM 977 N N . ARG A 1 126 ? 2.858 16.168 10.411 1.00 58.41 126 ARG A N 1
ATOM 978 C CA . ARG A 1 126 ? 3.183 17.597 10.495 1.00 58.41 126 ARG A CA 1
ATOM 979 C C . ARG A 1 126 ? 4.673 17.749 10.795 1.00 58.41 126 ARG A C 1
ATOM 981 O O . ARG A 1 126 ? 5.156 17.132 11.742 1.00 58.41 126 ARG A O 1
ATOM 988 N N . TYR A 1 127 ? 5.365 18.538 9.977 1.00 57.62 127 TYR A N 1
ATOM 989 C CA . TYR A 1 127 ? 6.762 18.950 10.175 1.00 57.62 127 TYR A CA 1
ATOM 990 C C . TYR A 1 127 ? 6.849 20.168 11.095 1.00 57.62 127 TYR A C 1
ATOM 992 O O . TYR A 1 127 ? 5.944 21.033 11.002 1.00 57.62 127 TYR A O 1
#

Nearest PDB structures (foldseek):
  6ppp-assembly2_P  TM=9.277E-01  e=1.570E-08  Schizosaccharomyces pombe 972h-
  4pjo-assembly2_b  TM=8.604E-01  e=4.465E-04  Homo sapiens
  8r08-assembly1_12  TM=8.371E-01  e=2.586E-03  Homo sapiens
  9esi-assembly1_G  TM=7.849E-01  e=8.994E-03  Schizosaccharomyces pombe
  5xjr-assembly1_B  TM=8.430E-01  e=9.518E-03  Homo sapiens

Solvent-accessible surface area (backbone atoms only — not comparable to full-atom values): 7578 Å² total; per-residue (Å²): 143,68,79,66,70,82,43,54,79,31,47,30,38,36,25,33,43,85,20,52,27,50,73,88,76,73,86,60,61,98,81,59,73,93,80,55,90,86,66,64,77,86,70,62,84,67,86,64,82,61,83,39,19,40,34,22,28,29,72,46,70,52,98,68,55,28,35,35,24,35,76,16,32,38,50,47,55,28,75,88,44,36,45,42,77,47,81,59,35,74,42,80,44,62,26,87,42,51,76,46,78,44,80,56,62,63,72,62,57,70,70,54,67,46,67,79,42,60,38,78,69,45,72,52,70,79,132

Sequence (127 aa):
MSSLQGYIDRRVLLVLQDGRAIVVAYLFPPDFPPSLPWFIPSFLHSANGLFLGIQGVLAGYDQKSNVVLSDSKERIYSIDEGVEEVPLGLYLVKGDMIILIGEIDEERDRAIDLSTIRADPVAPIRY

Mean predicted aligned error: 10.51 Å

Organism: NCBI:txid152965

Radius of gyration: 14.86 Å; Cα contacts (8 Å, |Δi|>4): 226; chains: 1; bounding box: 37×34×35 Å

Foldseek 3Di:
DCVCVVQAQFKKFWAFQFLQHDDDPPVADPPHDPPDPVDDPVRCPPPDDDRRHKIFHFNDADPQRWTWGAQIWHWDAAQVWFTDTHTPGIDIGGRVGTPDMDTDDPVVVVVDDRGPDHDDRGDRDDD

Secondary structure (DSSP, 8-state):
--SSGGGTTSEEEEEETTS------SSS-TT--TT-TT--GGGTT--S----SEEEEEEEE-TT--EEEEEEEEEE--SSSPPEEEEEEEEEE-GGGEEEEEE--HHHHHTS-GGG---PPPPPP--